Protein AF-A0A7S2BGS2-F1 (afdb_monomer_lite)

pLDDT: mean 75.84, std 18.85, range [32.53, 96.81]

Sequence (140 aa):
HRARLVPILSMGEWELMDNVHWPKMQHFTKPILGFPFPFVPHGAYYLPMPNRPKNGLTTIIGQPIDYTCEHAEVLSVDPPLCVPSEEDVDRAHTIYFDAIQSMFDRYKVECGYPEHTLVLVDRTSEQHPSREGRHSQKQD

InterPro domains:
  IPR007130 Diacylglycerol acyltransferase [PF03982] (3-117)

Structure (mmCIF, N/CA/C/O backbone):
data_AF-A0A7S2BGS2-F1
#
_entry.id   AF-A0A7S2BGS2-F1
#
loop_
_atom_site.group_PDB
_atom_site.id
_atom_site.type_symbol
_atom_site.label_atom_id
_atom_site.label_alt_id
_atom_site.label_comp_id
_atom_site.label_asym_id
_atom_site.label_entity_id
_atom_site.label_seq_id
_atom_site.pdbx_PDB_ins_code
_atom_site.Cartn_x
_atom_site.Cartn_y
_atom_site.Cartn_z
_atom_site.occupancy
_atom_site.B_iso_or_equiv
_atom_site.auth_seq_id
_atom_site.auth_comp_id
_atom_site.auth_asym_id
_atom_site.auth_atom_id
_atom_site.pdbx_PDB_model_num
ATOM 1 N N . HIS A 1 1 ? 16.968 -11.867 -11.073 1.00 49.56 1 HIS A N 1
ATOM 2 C CA . HIS A 1 1 ? 15.538 -12.253 -11.045 1.00 49.56 1 HIS A CA 1
ATOM 3 C C . HIS A 1 1 ? 14.693 -10.994 -10.885 1.00 49.56 1 HIS A C 1
ATOM 5 O O . HIS A 1 1 ? 15.023 -10.199 -10.017 1.00 49.56 1 HIS A O 1
ATOM 11 N N . ARG A 1 2 ? 13.656 -10.787 -11.713 1.00 64.44 2 ARG A N 1
ATOM 12 C CA . ARG A 1 2 ? 12.688 -9.686 -11.536 1.00 64.44 2 ARG A CA 1
ATOM 13 C C . ARG A 1 2 ? 11.618 -10.142 -10.542 1.00 64.44 2 ARG A C 1
ATOM 15 O O . ARG A 1 2 ? 10.897 -11.093 -10.830 1.00 64.44 2 ARG A O 1
ATOM 22 N N . ALA A 1 3 ? 11.593 -9.542 -9.354 1.00 79.19 3 ALA A N 1
ATOM 23 C CA . ALA A 1 3 ? 10.560 -9.817 -8.360 1.00 79.19 3 ALA A CA 1
ATOM 24 C C . ALA A 1 3 ? 9.240 -9.171 -8.801 1.00 79.19 3 ALA A C 1
ATOM 26 O O . ALA A 1 3 ? 9.258 -8.116 -9.424 1.00 79.19 3 ALA A O 1
ATOM 27 N N . ARG A 1 4 ? 8.106 -9.802 -8.493 1.00 88.75 4 ARG A N 1
ATOM 28 C CA . ARG A 1 4 ? 6.775 -9.220 -8.718 1.00 88.75 4 ARG A CA 1
ATOM 29 C C . ARG A 1 4 ? 6.381 -8.362 -7.523 1.00 88.75 4 ARG A C 1
ATOM 31 O O . ARG A 1 4 ? 6.719 -8.712 -6.392 1.00 88.75 4 ARG A O 1
ATOM 38 N N . LEU A 1 5 ? 5.648 -7.279 -7.762 1.00 91.50 5 LEU A N 1
ATOM 39 C CA . LEU A 1 5 ? 5.104 -6.448 -6.686 1.00 91.50 5 LEU A CA 1
ATOM 40 C C . LEU A 1 5 ? 3.814 -7.084 -6.174 1.00 91.50 5 LEU A C 1
ATOM 42 O O . LEU A 1 5 ? 2.974 -7.478 -6.968 1.00 91.50 5 LEU A O 1
ATOM 46 N N . VAL A 1 6 ? 3.635 -7.205 -4.862 1.00 95.69 6 VAL A N 1
ATOM 47 C CA . VAL A 1 6 ? 2.401 -7.760 -4.285 1.00 95.69 6 VAL A CA 1
ATOM 48 C C . VAL A 1 6 ? 1.765 -6.683 -3.410 1.00 95.69 6 VAL A C 1
ATOM 50 O O . VAL A 1 6 ? 2.393 -6.287 -2.428 1.00 95.69 6 VAL A O 1
ATOM 53 N N . PRO A 1 7 ? 0.560 -6.186 -3.743 1.00 95.88 7 PRO A N 1
ATOM 54 C CA . PRO A 1 7 ? -0.135 -5.213 -2.915 1.00 95.88 7 PRO A CA 1
ATOM 55 C C . PRO A 1 7 ? -0.652 -5.883 -1.644 1.00 95.88 7 PRO A C 1
ATOM 57 O O . PRO A 1 7 ? -1.315 -6.922 -1.690 1.00 95.88 7 PRO A O 1
ATOM 60 N N . ILE A 1 8 ? -0.320 -5.289 -0.500 1.00 96.19 8 ILE A N 1
ATOM 61 C CA . ILE A 1 8 ? -0.707 -5.772 0.827 1.00 96.19 8 ILE A CA 1
ATOM 62 C C . ILE A 1 8 ? -1.365 -4.620 1.580 1.00 96.19 8 ILE A C 1
ATOM 64 O O . ILE A 1 8 ? -0.825 -3.516 1.628 1.00 96.19 8 ILE A O 1
ATOM 68 N N . LEU A 1 9 ? -2.526 -4.891 2.175 1.00 94.62 9 LEU A N 1
ATOM 69 C CA . LEU A 1 9 ? -3.294 -3.928 2.959 1.00 94.62 9 LEU A CA 1
ATOM 70 C C . LEU A 1 9 ? -3.679 -4.541 4.310 1.00 94.62 9 LEU A C 1
ATOM 72 O O . LEU A 1 9 ? -4.320 -5.590 4.350 1.00 94.62 9 LEU A O 1
ATOM 76 N N . SER A 1 10 ? -3.320 -3.879 5.409 1.00 93.69 10 SER A N 1
ATOM 77 C CA . SER A 1 10 ? -3.627 -4.319 6.776 1.00 93.69 10 SER 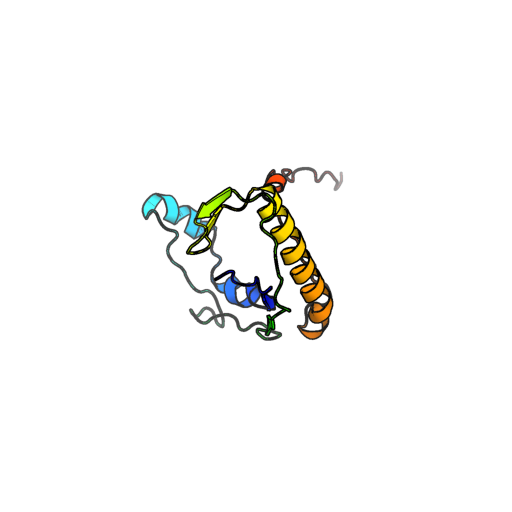A CA 1
ATOM 78 C C . SER A 1 10 ? -4.742 -3.467 7.387 1.00 93.69 10 SER A C 1
ATOM 80 O O . SER A 1 10 ? -4.531 -2.324 7.787 1.00 93.69 10 SER A O 1
ATOM 82 N N . MET A 1 11 ? -5.945 -4.028 7.477 1.00 92.94 11 MET A N 1
ATOM 83 C CA . MET A 1 11 ? -7.111 -3.374 8.074 1.00 92.94 11 MET A CA 1
ATOM 84 C C . MET A 1 11 ? -7.066 -3.488 9.602 1.00 92.94 11 MET A C 1
ATOM 86 O O . MET A 1 11 ? -6.884 -4.587 10.128 1.00 92.94 11 MET A O 1
ATOM 90 N N . GLY A 1 12 ? -7.239 -2.365 10.305 1.00 87.19 12 GLY A N 1
ATOM 91 C CA . GLY A 1 12 ? -7.208 -2.287 11.773 1.00 87.19 12 GLY A CA 1
ATOM 92 C C . GLY A 1 12 ? -5.818 -2.080 12.384 1.00 87.19 12 GLY A C 1
ATOM 93 O O . GLY A 1 12 ? -5.697 -1.928 13.599 1.00 87.19 12 GLY A O 1
ATOM 94 N N . GLU A 1 13 ? -4.763 -2.008 11.567 1.00 86.12 13 GLU A N 1
ATOM 95 C CA . GLU A 1 13 ? -3.399 -1.732 12.041 1.00 86.12 13 GLU A CA 1
ATOM 96 C C . GLU A 1 13 ? -3.285 -0.347 12.696 1.00 86.12 13 GLU A C 1
ATOM 98 O O . GLU A 1 13 ? -2.622 -0.194 13.719 1.00 86.12 13 GLU A O 1
ATOM 103 N N . TRP A 1 14 ? -3.999 0.653 12.179 1.00 81.81 14 TRP A N 1
ATOM 104 C CA . TRP A 1 14 ? -4.002 2.000 12.756 1.00 81.81 14 TRP A CA 1
ATOM 105 C C . TRP A 1 14 ? -4.567 2.035 14.183 1.00 81.81 14 TRP A C 1
ATOM 107 O O . TRP A 1 14 ? -4.049 2.773 15.013 1.00 81.81 14 TRP A O 1
ATOM 117 N N . GLU A 1 15 ? -5.565 1.205 14.510 1.00 80.56 15 GLU A N 1
ATOM 118 C CA . GLU A 1 15 ? -6.092 1.080 15.882 1.00 80.56 15 GLU A CA 1
ATOM 119 C C . GLU A 1 15 ? -5.068 0.438 16.827 1.00 80.56 15 GLU A C 1
ATOM 121 O O . GLU A 1 15 ? -4.971 0.805 18.001 1.00 80.56 15 GLU A O 1
ATOM 126 N N . LEU A 1 16 ? -4.277 -0.507 16.309 1.00 75.88 16 LEU A N 1
ATOM 127 C CA . LEU A 1 16 ? -3.171 -1.122 17.039 1.00 75.88 16 LEU A CA 1
ATOM 128 C C . LEU A 1 16 ? -2.011 -0.132 17.244 1.00 75.88 16 LEU A C 1
ATOM 130 O O . LEU A 1 16 ? -1.336 -0.171 18.272 1.00 75.88 16 LEU A O 1
ATOM 134 N N . MET A 1 17 ? -1.767 0.764 16.292 1.00 69.25 17 MET A N 1
ATOM 135 C CA . MET A 1 17 ? -0.682 1.747 16.363 1.00 69.25 17 MET A CA 1
ATOM 136 C C . MET A 1 17 ? -1.049 3.023 17.136 1.00 69.25 17 MET A C 1
ATOM 138 O O . MET A 1 17 ? -0.150 3.752 17.559 1.00 69.25 17 MET A O 1
ATOM 142 N N . ASP A 1 18 ? -2.334 3.254 17.419 1.00 65.38 18 ASP A N 1
ATOM 143 C CA . ASP A 1 18 ? -2.813 4.415 18.189 1.00 65.38 18 ASP A CA 1
ATOM 144 C C . ASP A 1 18 ? -2.306 4.429 19.651 1.00 65.38 18 ASP A C 1
ATOM 146 O O . ASP A 1 18 ? -2.305 5.453 20.329 1.00 65.38 18 ASP A O 1
ATOM 150 N N . ASN A 1 19 ? -1.760 3.304 20.137 1.00 60.66 19 ASN A N 1
ATOM 151 C CA . ASN A 1 19 ? -1.115 3.200 21.455 1.00 60.66 19 ASN A CA 1
ATOM 152 C C . ASN A 1 19 ? 0.166 4.036 21.598 1.00 60.66 19 ASN A C 1
ATOM 154 O O . ASN A 1 19 ? 0.681 4.180 22.708 1.00 60.66 19 ASN A O 1
ATOM 158 N N . VAL A 1 20 ? 0.726 4.523 20.487 1.00 57.44 20 VAL A N 1
ATOM 159 C CA . VAL A 1 20 ? 2.068 5.123 20.415 1.00 57.44 20 VAL A CA 1
ATOM 160 C C . VAL A 1 20 ? 1.997 6.636 20.157 1.00 57.44 20 VAL A C 1
ATOM 162 O O . VAL A 1 20 ? 2.888 7.231 19.551 1.00 57.44 20 VAL A O 1
ATOM 165 N N . HIS A 1 21 ? 0.936 7.305 20.617 1.00 56.84 21 HIS A N 1
ATOM 166 C CA . HIS A 1 21 ? 0.725 8.721 20.323 1.00 56.84 21 HIS A CA 1
ATOM 167 C C . HIS A 1 21 ? 0.811 9.625 21.565 1.00 56.84 21 HIS A C 1
ATOM 169 O O . HIS A 1 21 ? -0.167 9.843 22.274 1.00 56.84 21 HIS A O 1
ATOM 175 N N . TRP A 1 22 ? 1.985 10.236 21.793 1.00 63.66 22 TRP A N 1
ATOM 176 C CA . TRP A 1 22 ? 2.123 11.403 22.684 1.00 63.66 22 TRP A CA 1
ATOM 177 C C . TRP A 1 22 ? 2.963 12.524 22.038 1.00 63.66 22 TRP A C 1
ATOM 179 O O . TRP A 1 22 ? 4.113 12.757 22.427 1.00 63.66 22 TRP A O 1
ATOM 189 N N . PRO A 1 23 ? 2.394 13.289 21.084 1.00 64.44 23 PRO A N 1
ATOM 190 C CA . PRO A 1 23 ? 3.127 14.280 20.284 1.00 64.44 23 PRO A CA 1
ATOM 191 C C . PRO A 1 23 ? 3.843 15.338 21.115 1.00 64.44 23 PRO A C 1
ATOM 193 O O . PRO A 1 23 ? 4.963 15.730 20.800 1.00 64.44 23 PRO A O 1
ATOM 196 N N . LYS A 1 24 ? 3.207 15.780 22.209 1.00 64.94 24 LYS A N 1
ATOM 197 C CA . LYS A 1 24 ? 3.767 16.793 23.109 1.00 64.94 24 LYS A CA 1
ATOM 198 C C . LYS A 1 24 ? 5.080 16.310 23.729 1.00 64.94 24 LYS A C 1
ATOM 200 O O . LYS A 1 24 ? 6.077 17.009 23.617 1.00 64.94 24 LYS A O 1
ATOM 205 N N . MET A 1 25 ? 5.121 15.102 24.301 1.00 62.09 25 MET A N 1
ATOM 206 C CA . MET A 1 25 ? 6.354 14.544 24.868 1.00 62.09 25 MET A CA 1
ATOM 207 C C . MET A 1 25 ? 7.404 14.266 23.797 1.00 62.09 25 MET A C 1
ATOM 209 O O . MET A 1 25 ? 8.553 14.638 23.993 1.00 62.09 25 MET A O 1
ATOM 213 N N . GLN A 1 26 ? 7.014 13.717 22.642 1.00 66.69 26 GLN A N 1
ATOM 214 C CA . GLN A 1 26 ? 7.946 13.507 21.529 1.00 66.69 26 GLN A CA 1
ATOM 215 C C . GLN A 1 26 ? 8.598 14.819 21.066 1.00 66.69 26 GLN A C 1
ATOM 217 O O . GLN A 1 26 ? 9.775 14.831 20.718 1.00 66.69 26 GLN A O 1
ATOM 222 N N . HIS A 1 27 ? 7.862 15.935 21.075 1.00 68.62 27 HIS A N 1
ATOM 223 C CA . HIS A 1 27 ? 8.405 17.251 20.740 1.00 68.62 27 HIS A CA 1
ATOM 224 C C . HIS A 1 27 ? 9.374 17.778 21.808 1.00 68.62 27 HIS A C 1
ATOM 226 O O . HIS A 1 27 ? 10.397 18.356 21.457 1.00 68.62 27 HIS A O 1
ATOM 232 N N . PHE A 1 28 ? 9.103 17.526 23.092 1.00 67.56 28 PHE A N 1
ATOM 233 C CA . PHE A 1 28 ? 10.008 17.897 24.186 1.00 67.56 28 PHE A CA 1
ATOM 234 C C . PHE A 1 28 ? 11.279 17.038 24.243 1.00 67.56 28 PHE A C 1
ATOM 236 O O . PHE A 1 28 ? 12.332 17.532 24.635 1.00 67.56 28 PHE A O 1
ATOM 243 N N . THR A 1 29 ? 11.216 15.769 23.837 1.00 62.00 29 THR A N 1
ATOM 244 C CA . THR A 1 29 ? 12.337 14.822 23.978 1.00 62.00 29 THR A CA 1
ATOM 245 C C . THR A 1 29 ? 13.263 14.816 22.766 1.00 62.00 29 THR A C 1
ATOM 247 O O . THR A 1 29 ? 14.451 14.540 22.909 1.00 62.00 29 THR A O 1
ATOM 250 N N . LYS A 1 30 ? 12.748 15.177 21.581 1.00 65.69 30 LYS A N 1
ATOM 251 C CA . LYS A 1 30 ? 13.530 15.368 20.346 1.00 65.69 30 LYS A CA 1
ATOM 252 C C . LYS A 1 30 ? 14.771 16.261 20.531 1.00 65.69 30 LYS A C 1
ATOM 254 O O . LYS A 1 30 ? 15.849 15.801 20.165 1.00 65.69 30 LYS A O 1
ATOM 259 N N . PRO A 1 31 ? 14.677 17.479 21.105 1.00 71.69 31 PRO A N 1
ATOM 260 C CA . PRO A 1 31 ? 15.842 18.350 21.268 1.00 71.69 31 PRO A CA 1
ATOM 261 C C . PRO A 1 31 ? 16.823 17.878 22.352 1.00 71.69 31 PRO A C 1
ATOM 263 O O . PRO A 1 31 ? 17.972 18.301 22.340 1.00 71.69 31 PRO A O 1
ATOM 266 N N . ILE A 1 32 ? 16.390 17.021 23.284 1.00 69.12 32 ILE A N 1
ATOM 267 C CA . ILE A 1 32 ? 17.202 16.582 24.432 1.00 69.12 32 ILE A CA 1
ATOM 268 C C . ILE A 1 32 ? 17.943 15.274 24.132 1.00 69.12 32 ILE A C 1
ATOM 270 O O . ILE A 1 32 ? 19.102 15.121 24.504 1.00 69.12 32 ILE A O 1
ATOM 274 N N . LEU A 1 33 ? 17.274 14.323 23.478 1.00 66.88 33 LEU A N 1
ATOM 275 C CA . LEU A 1 33 ? 17.750 12.946 23.340 1.00 66.88 33 LEU A CA 1
ATOM 276 C C . LEU A 1 33 ? 18.123 12.583 21.895 1.00 66.88 33 LEU A C 1
ATOM 278 O O . LEU A 1 33 ? 18.717 11.537 21.663 1.00 66.88 33 LEU A O 1
ATOM 282 N N . GLY A 1 34 ? 17.764 13.416 20.910 1.00 64.88 34 GLY A N 1
ATOM 283 C CA . GLY A 1 34 ? 17.992 13.148 19.483 1.00 64.88 34 GLY A CA 1
ATOM 284 C C . GLY A 1 34 ? 17.070 12.077 18.883 1.00 64.88 34 GLY A C 1
ATOM 285 O O . GLY A 1 34 ? 17.043 11.900 17.669 1.00 64.88 34 GLY A O 1
ATOM 286 N N . PHE A 1 35 ? 16.268 11.399 19.708 1.00 60.78 35 PHE A N 1
ATOM 287 C CA . PHE A 1 35 ? 15.227 10.460 19.299 1.00 60.78 35 PHE A CA 1
ATOM 288 C C . PHE A 1 35 ? 13.960 10.658 20.155 1.00 60.78 35 PHE A C 1
ATOM 290 O O . PHE A 1 35 ? 14.055 11.041 21.324 1.00 60.78 35 PHE A O 1
ATOM 297 N N . PRO A 1 36 ? 12.750 10.459 19.598 1.00 56.81 36 PRO A N 1
ATOM 298 C CA . PRO A 1 36 ? 11.508 10.594 20.352 1.00 56.81 36 PRO A CA 1
ATOM 299 C C . PRO A 1 36 ? 11.390 9.447 21.368 1.00 56.81 36 PRO A C 1
ATOM 301 O O . PRO A 1 36 ? 11.125 8.307 21.000 1.00 56.81 36 PRO A O 1
ATOM 304 N N . PHE A 1 37 ? 11.594 9.742 22.650 1.00 56.47 37 PHE A N 1
ATOM 305 C CA . PHE A 1 37 ? 11.491 8.783 23.751 1.00 56.47 37 PHE A CA 1
ATOM 306 C C . PHE A 1 37 ? 10.869 9.480 24.958 1.00 56.47 37 PHE A C 1
ATOM 308 O O . PHE A 1 37 ? 11.304 10.585 25.258 1.00 56.47 37 PHE A O 1
ATOM 315 N N . PRO A 1 38 ? 9.914 8.879 25.685 1.00 58.72 38 PRO A N 1
ATOM 316 C CA . PRO A 1 38 ? 9.582 7.457 25.684 1.00 58.72 38 PRO A CA 1
ATOM 317 C C . PRO A 1 38 ? 8.399 7.083 24.786 1.00 58.72 38 PRO A C 1
ATOM 319 O O . PRO A 1 38 ? 7.403 7.801 24.704 1.00 58.72 38 PRO A O 1
ATOM 322 N N . PHE A 1 39 ? 8.480 5.893 24.182 1.00 56.97 39 PHE A N 1
ATOM 323 C CA . PHE A 1 39 ? 7.311 5.158 23.701 1.00 56.97 39 PHE A CA 1
ATOM 324 C C . PHE A 1 39 ? 6.535 4.674 24.930 1.00 56.97 39 PHE A C 1
ATOM 326 O O . PHE A 1 39 ? 6.751 3.560 25.395 1.00 56.97 39 PHE A O 1
ATOM 333 N N . VAL A 1 40 ? 5.708 5.532 25.528 1.00 56.25 40 VAL A N 1
ATOM 334 C CA . VAL A 1 40 ? 4.774 5.097 26.573 1.00 56.25 40 VAL A CA 1
ATOM 335 C C . VAL A 1 40 ? 3.618 4.435 25.840 1.00 56.25 40 VAL A C 1
ATOM 337 O O . VAL A 1 40 ? 2.849 5.158 25.204 1.00 56.25 40 VAL A O 1
ATOM 340 N N . PRO A 1 41 ? 3.492 3.097 25.857 1.00 55.50 41 PRO A N 1
ATOM 341 C CA . PRO A 1 41 ? 2.374 2.459 25.198 1.00 55.50 41 PRO A CA 1
ATOM 342 C C . PRO A 1 41 ? 1.173 2.757 26.089 1.00 55.50 41 PRO A C 1
ATOM 344 O O . PRO A 1 41 ? 1.096 2.288 27.223 1.00 55.50 41 PRO A O 1
ATOM 347 N N . HIS A 1 42 ? 0.286 3.625 25.625 1.00 59.00 42 HIS A N 1
ATOM 348 C CA . HIS A 1 42 ? -0.951 3.908 26.327 1.00 59.00 42 HIS A CA 1
ATOM 349 C C . HIS A 1 42 ? -2.042 3.081 25.664 1.00 59.00 42 HIS A C 1
ATOM 351 O O . HIS A 1 42 ? -2.715 3.552 24.749 1.00 59.00 42 HIS A O 1
ATOM 357 N N . GLY A 1 43 ? -2.183 1.833 26.101 1.00 59.47 43 GLY A N 1
ATOM 358 C CA . GLY A 1 43 ? -3.215 0.955 25.573 1.00 59.47 43 GLY A CA 1
ATOM 359 C C . GLY A 1 43 ? -4.194 0.477 26.631 1.00 59.47 43 GLY A C 1
ATOM 360 O O . GLY A 1 43 ? -4.597 1.246 27.511 1.00 59.47 43 GLY A O 1
ATOM 361 N N . ALA A 1 44 ? -4.630 -0.779 26.529 1.00 57.97 44 ALA A N 1
ATOM 362 C CA . ALA A 1 44 ? -5.721 -1.301 27.344 1.00 57.97 44 ALA A CA 1
ATOM 363 C C . ALA A 1 44 ? -5.442 -1.107 28.849 1.00 57.97 44 ALA A C 1
ATOM 365 O O . ALA A 1 44 ? -4.399 -1.519 29.355 1.00 57.97 44 ALA A O 1
ATOM 366 N N . TYR A 1 45 ? -6.393 -0.505 29.572 1.00 60.19 45 TYR A N 1
ATOM 367 C CA . TYR A 1 45 ? -6.324 -0.276 31.024 1.00 60.19 45 TYR A CA 1
ATOM 368 C C . TYR A 1 45 ? -5.155 0.609 31.509 1.00 60.19 45 TYR A C 1
ATOM 370 O O . TYR A 1 45 ? -4.690 0.414 32.629 1.00 60.19 45 TYR A O 1
ATOM 378 N N . TYR A 1 46 ? -4.681 1.575 30.707 1.00 61.81 46 TYR A N 1
ATOM 379 C CA . TYR A 1 46 ? -3.515 2.427 31.032 1.00 61.81 46 TYR A CA 1
ATOM 380 C C . TYR A 1 46 ? -2.191 1.649 31.182 1.00 61.81 46 TYR A C 1
ATOM 382 O O . TYR A 1 46 ? -1.217 2.160 31.737 1.00 61.81 46 TYR A O 1
ATOM 390 N N . LEU A 1 47 ? -2.145 0.407 30.693 1.00 67.31 47 LEU A N 1
ATOM 391 C CA . LEU A 1 47 ? -0.961 -0.447 30.692 1.00 67.31 47 LEU A CA 1
ATOM 392 C C . LEU A 1 47 ? -0.257 -0.398 29.327 1.00 67.31 47 LEU A C 1
ATOM 394 O O . LEU A 1 47 ? -0.894 -0.066 28.322 1.00 67.31 47 LEU A O 1
ATOM 398 N N . PRO A 1 48 ? 1.023 -0.816 29.251 1.00 62.56 48 PRO A N 1
ATOM 399 C CA . PRO A 1 48 ? 1.779 -0.937 28.003 1.00 62.56 48 PRO A CA 1
ATOM 400 C C . PRO A 1 48 ? 1.267 -2.034 27.042 1.00 62.56 48 PRO A C 1
ATOM 402 O O . PRO A 1 48 ? 2.022 -2.551 26.221 1.00 62.56 48 PRO A O 1
ATOM 405 N N . MET A 1 49 ? 0.002 -2.445 27.158 1.00 66.19 49 MET A N 1
ATOM 406 C CA . MET A 1 49 ? -0.607 -3.485 26.335 1.00 66.19 49 MET A CA 1
ATOM 407 C C . MET A 1 49 ? -1.269 -2.868 25.106 1.00 66.19 49 MET A C 1
ATOM 409 O O . MET A 1 49 ? -2.103 -1.987 25.285 1.00 66.19 49 MET A O 1
ATOM 413 N N . PRO A 1 50 ? -0.991 -3.345 23.883 1.00 65.44 50 PRO A N 1
ATOM 414 C CA . PRO A 1 50 ? -1.611 -2.796 22.685 1.00 65.44 50 PRO A CA 1
ATOM 415 C C . PRO A 1 50 ? -3.147 -2.848 22.740 1.00 65.44 50 PRO A C 1
ATOM 417 O O . PRO A 1 50 ? -3.728 -3.884 23.079 1.00 65.44 50 PRO A O 1
ATOM 420 N N . ASN A 1 51 ? -3.810 -1.746 22.381 1.00 68.56 51 ASN A N 1
ATOM 421 C CA . ASN A 1 51 ? -5.225 -1.711 22.025 1.00 68.56 51 ASN A CA 1
ATOM 422 C C . ASN A 1 51 ? -5.531 -2.822 21.019 1.00 68.56 51 ASN A C 1
ATOM 424 O O . ASN A 1 51 ? -4.897 -2.929 19.970 1.00 68.56 51 ASN A O 1
ATOM 428 N N . ARG A 1 52 ? -6.510 -3.660 21.359 1.00 75.75 52 ARG A N 1
ATOM 429 C CA . ARG A 1 52 ? -7.040 -4.661 20.437 1.00 75.75 52 ARG A CA 1
ATOM 430 C C . ARG A 1 52 ? -8.000 -3.953 19.482 1.00 75.75 52 ARG A C 1
ATOM 432 O O . ARG A 1 52 ? -8.955 -3.355 19.988 1.00 75.75 52 ARG A O 1
ATOM 439 N N . PRO A 1 53 ? -7.781 -4.022 18.157 1.00 81.25 53 PRO A N 1
ATOM 440 C CA . PRO A 1 53 ? -8.721 -3.458 17.202 1.00 81.25 53 PRO A CA 1
ATOM 441 C C . PRO A 1 53 ? -10.102 -4.070 17.422 1.00 81.25 53 PRO A C 1
ATOM 443 O O . PRO A 1 53 ? -10.212 -5.290 17.595 1.00 81.25 53 PRO A O 1
ATOM 446 N N . LYS A 1 54 ? -11.158 -3.252 17.432 1.00 81.12 54 LYS A N 1
ATOM 447 C CA . LYS A 1 54 ? -12.518 -3.740 17.746 1.00 81.12 54 LYS A CA 1
ATOM 448 C C . LYS A 1 54 ? -13.002 -4.780 16.736 1.00 81.12 54 LYS A C 1
ATOM 450 O O . LYS A 1 54 ? -13.709 -5.711 17.110 1.00 81.12 54 LYS A O 1
ATOM 455 N N . ASN A 1 55 ? -12.569 -4.628 15.489 1.00 85.12 55 ASN A N 1
ATOM 456 C CA . ASN A 1 55 ? -12.928 -5.491 14.368 1.00 85.12 55 ASN A CA 1
ATOM 457 C C . ASN A 1 55 ? -11.837 -6.529 14.034 1.00 85.12 55 ASN A C 1
ATOM 459 O O . ASN A 1 55 ? -11.947 -7.244 13.042 1.00 85.12 55 ASN A O 1
ATOM 463 N N . GLY A 1 56 ? -10.790 -6.637 14.860 1.00 87.50 56 GLY A N 1
ATOM 464 C CA . GLY A 1 56 ? -9.625 -7.481 14.588 1.00 87.50 56 GLY A CA 1
ATOM 465 C C . GLY A 1 56 ? -8.634 -6.870 13.588 1.00 87.50 56 GLY A C 1
ATOM 466 O O . GLY A 1 56 ? -8.851 -5.792 13.043 1.00 87.50 56 GLY A O 1
ATOM 467 N N . LEU A 1 57 ? -7.510 -7.563 13.382 1.00 90.50 57 LEU A N 1
ATOM 468 C CA . LEU A 1 57 ? -6.486 -7.211 12.395 1.00 90.50 57 LEU A CA 1
ATOM 469 C C . LEU A 1 57 ? -6.632 -8.148 11.194 1.00 90.50 57 LEU A C 1
ATOM 471 O O . LEU A 1 57 ? -6.490 -9.361 11.353 1.00 90.50 57 LEU A O 1
ATOM 475 N N . THR A 1 58 ? -6.901 -7.597 10.011 1.00 93.75 58 THR A N 1
ATOM 476 C CA . THR A 1 58 ? -7.066 -8.386 8.779 1.00 93.75 58 THR A CA 1
ATOM 477 C C . THR A 1 58 ? -6.048 -7.954 7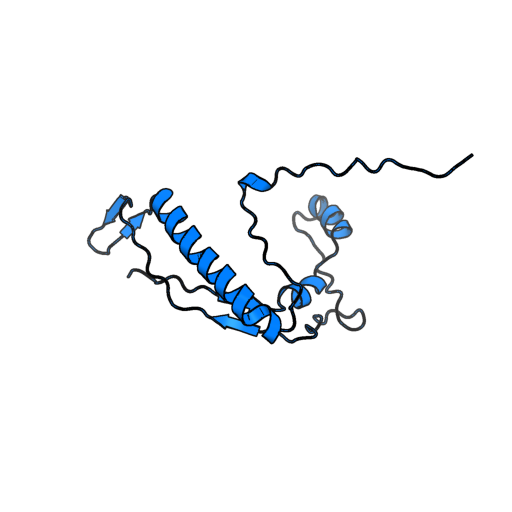.735 1.00 93.75 58 THR A C 1
ATOM 479 O O . THR A 1 58 ? -6.080 -6.818 7.271 1.00 93.75 58 THR A O 1
ATOM 482 N N . THR A 1 59 ? -5.160 -8.864 7.336 1.00 95.69 59 THR A N 1
ATOM 483 C CA . THR A 1 59 ? -4.208 -8.631 6.242 1.00 95.69 59 THR A CA 1
ATOM 484 C C . THR A 1 59 ? -4.781 -9.164 4.936 1.00 95.69 59 THR A C 1
ATOM 486 O O . THR A 1 59 ? -5.009 -10.363 4.784 1.00 95.69 59 THR A O 1
ATOM 489 N N . ILE A 1 60 ? -4.992 -8.266 3.982 1.00 95.62 60 ILE A N 1
ATOM 490 C CA . ILE A 1 60 ? -5.485 -8.560 2.642 1.00 95.62 60 ILE A CA 1
ATOM 491 C C . ILE A 1 60 ? -4.275 -8.616 1.711 1.00 95.62 60 ILE A C 1
ATOM 493 O O . ILE A 1 60 ? -3.524 -7.646 1.593 1.00 95.62 60 ILE A O 1
ATOM 497 N N . ILE A 1 61 ? -4.093 -9.752 1.041 1.00 96.81 61 ILE A N 1
ATOM 498 C CA . ILE A 1 61 ? -3.003 -9.980 0.087 1.00 96.81 61 ILE A CA 1
ATOM 499 C C . ILE A 1 61 ? -3.601 -9.975 -1.317 1.00 96.81 61 ILE A C 1
ATOM 501 O O . ILE A 1 61 ? -4.467 -10.793 -1.635 1.00 96.81 61 ILE A O 1
ATOM 505 N N . GLY A 1 62 ? -3.173 -9.028 -2.145 1.00 94.62 62 GLY A N 1
ATOM 506 C CA . GLY A 1 62 ? -3.634 -8.910 -3.520 1.00 94.62 62 GLY A CA 1
ATOM 507 C C . GLY A 1 62 ? -2.863 -9.798 -4.494 1.00 94.62 62 GLY A C 1
ATOM 508 O O . GLY A 1 62 ? -1.978 -10.572 -4.126 1.00 94.62 62 GLY A O 1
ATOM 509 N N . GLN A 1 63 ? -3.229 -9.697 -5.769 1.00 94.56 63 GLN A N 1
ATOM 510 C CA . GLN A 1 63 ? -2.569 -10.451 -6.832 1.00 94.56 63 GLN A CA 1
ATOM 511 C C . GLN A 1 63 ? -1.193 -9.854 -7.157 1.00 94.56 63 GLN A C 1
ATOM 513 O O . GLN A 1 63 ? -1.052 -8.631 -7.125 1.00 94.56 63 GLN A O 1
ATOM 518 N N . PRO A 1 64 ? -0.189 -10.680 -7.505 1.00 95.06 64 PRO A N 1
ATOM 519 C CA . PRO A 1 64 ? 1.097 -10.180 -7.969 1.00 95.06 64 PRO A CA 1
ATOM 520 C C . PRO A 1 64 ? 0.947 -9.308 -9.222 1.00 95.06 64 PRO A C 1
ATOM 522 O O . PRO A 1 64 ? 0.319 -9.710 -10.199 1.00 95.06 64 PRO A O 1
ATOM 525 N N . ILE A 1 65 ? 1.562 -8.135 -9.189 1.00 91.88 65 ILE A N 1
ATOM 526 C CA . ILE A 1 65 ? 1.634 -7.152 -10.259 1.00 91.88 65 ILE A CA 1
ATOM 527 C C . ILE A 1 65 ? 2.978 -7.322 -10.965 1.00 91.88 65 ILE A C 1
ATOM 529 O O . ILE A 1 65 ? 4.052 -7.207 -10.360 1.00 91.88 65 ILE A O 1
ATOM 533 N N . ASP A 1 66 ? 2.899 -7.598 -12.262 1.00 89.88 66 ASP A N 1
ATOM 534 C CA . ASP A 1 66 ? 4.031 -7.489 -13.169 1.00 89.88 66 ASP A CA 1
ATOM 535 C C . ASP A 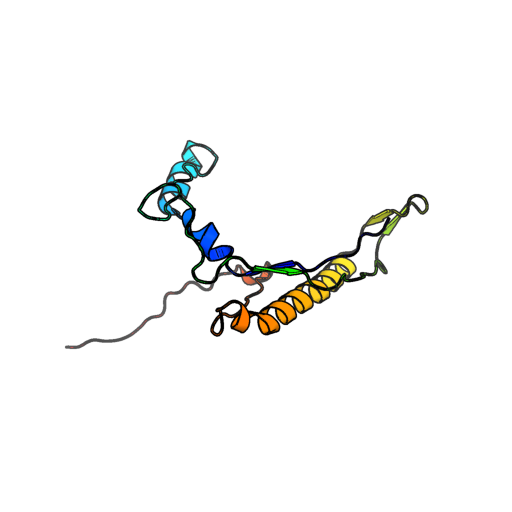1 66 ? 4.214 -6.013 -13.554 1.00 89.88 66 ASP A C 1
ATOM 537 O O . ASP A 1 66 ? 3.250 -5.316 -13.868 1.00 89.88 66 ASP A O 1
ATOM 541 N N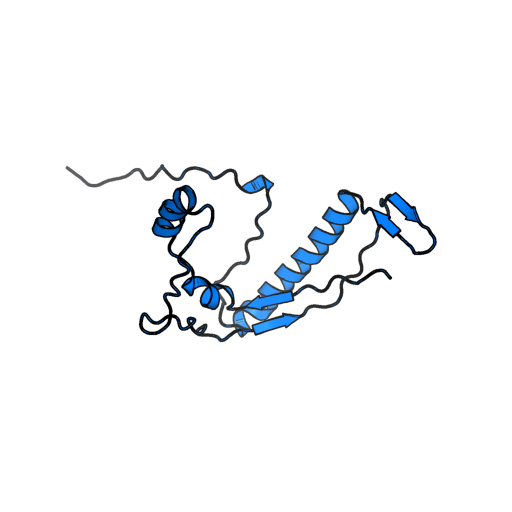 . TYR A 1 67 ? 5.455 -5.535 -13.537 1.00 84.50 67 TYR A N 1
ATOM 542 C CA . TYR A 1 67 ? 5.818 -4.198 -14.002 1.00 84.50 67 TYR A CA 1
ATOM 543 C C . TYR A 1 67 ? 6.880 -4.314 -15.093 1.00 84.50 67 TYR A C 1
ATOM 545 O O . TYR A 1 67 ? 7.676 -5.260 -15.111 1.00 84.50 67 TYR A O 1
ATOM 553 N N . THR A 1 68 ? 6.878 -3.367 -16.030 1.00 81.44 68 THR A N 1
ATOM 554 C CA . THR A 1 68 ? 7.882 -3.323 -17.098 1.00 81.44 68 THR A CA 1
ATOM 555 C C . THR A 1 68 ? 8.910 -2.235 -16.799 1.00 81.44 68 THR A C 1
ATOM 557 O O . THR A 1 68 ? 8.625 -1.265 -16.108 1.00 81.44 68 THR A O 1
ATOM 560 N N . CYS A 1 69 ? 10.131 -2.442 -17.276 1.00 78.31 69 CYS A N 1
ATOM 561 C CA . CYS A 1 69 ? 11.241 -1.500 -17.164 1.00 78.31 69 CYS A CA 1
ATOM 562 C C . CYS A 1 69 ? 11.625 -1.102 -18.591 1.00 78.31 69 CYS A C 1
ATOM 564 O O . CYS A 1 69 ? 12.661 -1.537 -19.093 1.00 78.31 69 CYS A O 1
ATOM 566 N N . GLU A 1 70 ? 10.696 -0.452 -19.293 1.00 82.75 70 GLU A N 1
ATOM 567 C CA . GLU A 1 70 ? 10.822 -0.151 -20.727 1.00 82.75 70 GLU A CA 1
ATOM 568 C C . GLU A 1 70 ? 11.791 1.001 -20.977 1.00 82.75 70 GLU A C 1
ATOM 570 O O . GLU A 1 70 ? 12.535 0.976 -21.955 1.00 82.75 70 GLU A O 1
ATOM 575 N N . HIS A 1 71 ? 11.825 1.960 -20.056 1.00 82.12 71 HIS A N 1
ATOM 576 C CA . HIS A 1 71 ? 12.656 3.159 -20.124 1.00 82.12 71 HIS A CA 1
ATOM 577 C C . HIS A 1 71 ? 13.873 3.076 -19.191 1.00 82.12 71 HIS A C 1
ATOM 579 O O . HIS A 1 71 ? 14.589 4.058 -18.999 1.00 82.12 71 HIS A O 1
ATOM 585 N N . ALA A 1 72 ? 14.103 1.910 -18.590 1.00 83.19 72 ALA A N 1
ATOM 586 C CA . ALA A 1 72 ? 15.168 1.688 -17.629 1.00 83.19 72 ALA A CA 1
ATOM 587 C C . ALA A 1 72 ? 16.554 1.639 -18.282 1.00 83.19 72 ALA A C 1
ATOM 589 O O . ALA A 1 72 ? 16.753 1.046 -19.345 1.00 83.19 72 ALA A O 1
ATOM 590 N N . GLU A 1 73 ? 17.546 2.182 -17.581 1.00 84.19 73 GLU A N 1
ATOM 591 C CA . GLU A 1 73 ? 18.947 2.043 -17.962 1.00 84.19 73 GLU A CA 1
ATOM 592 C C . GLU A 1 73 ? 19.418 0.616 -17.659 1.00 84.19 73 GLU A C 1
ATOM 594 O O . GLU A 1 73 ? 19.321 0.139 -16.525 1.00 84.19 73 GLU A O 1
ATOM 599 N N . VAL A 1 74 ? 19.927 -0.090 -18.672 1.00 83.81 74 VAL A N 1
ATOM 600 C CA . VAL A 1 74 ? 20.457 -1.451 -18.518 1.00 83.81 74 VAL A CA 1
ATOM 601 C C . VAL A 1 74 ? 21.909 -1.376 -18.047 1.00 83.81 74 VAL A C 1
ATOM 603 O O . VAL A 1 74 ? 22.787 -0.975 -18.804 1.00 83.81 74 VAL A O 1
ATOM 606 N N . LEU A 1 75 ? 22.166 -1.807 -16.809 1.00 82.25 75 LEU A N 1
ATOM 607 C CA . LEU A 1 75 ? 23.506 -1.834 -16.209 1.00 82.25 75 LEU A CA 1
ATOM 608 C C . LEU A 1 75 ? 24.275 -3.116 -16.546 1.00 82.25 75 LEU A C 1
ATOM 610 O O . LEU A 1 75 ? 25.480 -3.078 -16.784 1.00 82.25 75 LEU A O 1
ATOM 614 N N . SER A 1 76 ? 23.593 -4.262 -16.573 1.00 77.75 76 SER A N 1
ATOM 615 C CA . SER A 1 76 ? 24.182 -5.522 -17.028 1.00 77.75 76 SER A CA 1
ATOM 616 C C . SER A 1 76 ? 23.128 -6.437 -17.631 1.00 77.75 76 SER A C 1
ATOM 618 O O . SER A 1 76 ? 21.982 -6.483 -17.185 1.00 77.75 76 SER A O 1
ATOM 620 N N . VAL A 1 77 ? 23.531 -7.174 -18.665 1.00 78.94 77 VAL A N 1
ATOM 621 C CA . VAL A 1 77 ? 22.683 -8.177 -19.327 1.00 78.94 77 VAL A CA 1
ATOM 622 C C . VAL A 1 77 ? 22.729 -9.507 -18.569 1.00 78.94 77 VAL A C 1
ATOM 624 O O . VAL A 1 77 ? 21.719 -10.204 -18.502 1.00 78.94 77 VAL A O 1
ATOM 627 N N . ASP A 1 78 ? 23.866 -9.823 -17.941 1.00 79.88 78 ASP A N 1
ATOM 628 C CA . ASP A 1 78 ? 24.049 -11.021 -17.124 1.00 79.88 78 ASP A CA 1
ATOM 629 C C . ASP A 1 78 ? 24.892 -10.715 -15.862 1.00 79.88 78 ASP A C 1
ATOM 631 O O . ASP A 1 78 ? 26.092 -10.454 -15.986 1.00 79.88 78 ASP A O 1
ATOM 635 N N . PRO A 1 79 ? 24.286 -10.678 -14.655 1.00 75.56 79 PRO A N 1
ATOM 636 C CA . PRO A 1 79 ? 22.854 -10.846 -14.395 1.00 75.56 79 PRO A CA 1
ATOM 637 C C . PRO A 1 79 ? 22.042 -9.649 -14.923 1.00 75.56 79 PRO A C 1
ATOM 639 O O . PRO A 1 79 ? 22.579 -8.548 -15.005 1.00 75.56 79 PRO A O 1
ATOM 642 N N . PRO A 1 80 ? 20.747 -9.809 -15.247 1.00 72.31 80 PRO A N 1
ATOM 643 C CA . PRO A 1 80 ? 19.915 -8.696 -15.690 1.00 72.31 80 PRO A CA 1
ATOM 644 C C . PRO A 1 80 ? 19.750 -7.684 -14.553 1.00 72.31 80 PRO A C 1
ATOM 646 O O . PRO A 1 80 ? 19.054 -7.955 -13.568 1.00 72.31 80 PRO A O 1
ATOM 649 N N . LEU A 1 81 ? 20.393 -6.528 -14.706 1.00 79.81 81 LEU A N 1
ATOM 650 C CA . LEU A 1 81 ? 20.346 -5.406 -13.778 1.00 79.81 81 LEU A CA 1
ATOM 651 C C . LEU A 1 81 ? 19.952 -4.152 -14.551 1.00 79.81 81 LEU A C 1
ATOM 653 O O . LEU A 1 81 ? 20.567 -3.816 -15.563 1.00 79.81 81 LEU A O 1
ATOM 657 N N . CYS A 1 82 ? 18.927 -3.459 -14.071 1.00 82.56 82 CYS A N 1
ATOM 658 C CA . CYS A 1 82 ? 18.494 -2.193 -14.638 1.00 82.56 82 CYS A CA 1
ATOM 659 C C . CYS A 1 82 ? 18.138 -1.203 -13.533 1.00 82.56 82 CYS A C 1
ATOM 661 O O . CYS A 1 82 ? 17.670 -1.604 -12.465 1.00 82.56 82 CYS A O 1
ATOM 663 N N . VAL A 1 83 ? 18.342 0.079 -13.812 1.00 86.44 83 VAL A N 1
ATOM 664 C CA . VAL A 1 83 ? 17.864 1.182 -12.977 1.00 86.44 83 VAL A CA 1
ATOM 665 C C . VAL A 1 83 ? 16.575 1.689 -13.618 1.00 86.44 83 VAL A C 1
ATOM 667 O O . VAL A 1 83 ? 16.632 2.166 -14.753 1.00 86.44 83 VAL A O 1
ATOM 670 N N . PRO A 1 84 ? 15.409 1.529 -12.964 1.00 87.44 84 PRO A N 1
ATOM 671 C CA . PRO A 1 84 ? 14.156 2.014 -13.525 1.00 87.44 84 PRO A CA 1
ATOM 672 C C . PRO A 1 84 ? 14.201 3.538 -13.661 1.00 87.44 84 PRO A C 1
ATOM 674 O O . PRO A 1 84 ? 14.752 4.222 -12.796 1.00 87.44 84 PRO A O 1
ATOM 677 N N . SER A 1 85 ? 13.630 4.060 -14.747 1.00 90.62 85 SER A N 1
ATOM 678 C CA . SER A 1 85 ? 13.414 5.500 -14.883 1.00 90.62 85 SER A CA 1
ATOM 679 C C . SER A 1 85 ? 12.320 5.968 -13.919 1.00 90.62 85 SER A C 1
ATOM 681 O O . SER A 1 85 ? 11.539 5.162 -13.409 1.00 90.62 85 SER A O 1
ATOM 683 N N . GLU A 1 86 ? 12.235 7.279 -13.697 1.00 91.19 86 GLU A N 1
ATOM 684 C CA . GLU A 1 86 ? 11.143 7.889 -12.927 1.00 91.19 86 GLU A CA 1
ATOM 685 C C . GLU A 1 86 ? 9.770 7.510 -13.505 1.00 91.19 86 GLU A C 1
ATOM 687 O O . GLU A 1 86 ? 8.901 7.054 -12.772 1.00 91.19 86 GLU A O 1
ATOM 692 N N . GLU A 1 87 ? 9.622 7.535 -14.832 1.00 90.12 87 GLU A N 1
ATOM 693 C CA . GLU A 1 87 ? 8.389 7.139 -15.522 1.00 90.12 87 GLU A CA 1
ATOM 694 C C . GLU A 1 87 ? 8.005 5.666 -15.286 1.00 90.12 87 GLU A C 1
ATOM 696 O O . GLU A 1 87 ? 6.832 5.341 -15.083 1.00 90.12 87 GLU A O 1
ATOM 701 N N . ASP A 1 88 ? 8.981 4.752 -15.288 1.00 89.94 88 ASP A N 1
ATOM 702 C CA . ASP A 1 88 ? 8.726 3.339 -14.992 1.00 89.94 88 ASP A CA 1
ATOM 703 C C . ASP A 1 88 ? 8.286 3.140 -13.535 1.00 89.94 88 ASP A C 1
ATOM 705 O O . ASP A 1 88 ? 7.399 2.323 -13.260 1.00 89.94 88 ASP A O 1
ATOM 709 N N . VAL A 1 89 ? 8.882 3.894 -12.605 1.00 90.81 89 VAL A N 1
ATOM 710 C CA . VAL A 1 89 ? 8.500 3.881 -11.188 1.00 90.81 89 VAL A CA 1
ATOM 711 C C . VAL A 1 89 ? 7.097 4.448 -11.003 1.00 90.81 89 VAL A C 1
ATOM 713 O O . VAL A 1 89 ? 6.285 3.800 -10.347 1.00 90.81 89 VAL A O 1
ATOM 716 N N . ASP A 1 90 ? 6.783 5.590 -11.610 1.00 91.56 90 ASP A N 1
ATOM 717 C CA . ASP A 1 90 ? 5.479 6.246 -11.496 1.00 91.56 90 ASP A CA 1
ATOM 718 C C . ASP A 1 90 ? 4.360 5.365 -12.046 1.00 91.56 90 ASP A C 1
ATOM 720 O O . ASP A 1 90 ? 3.315 5.194 -11.416 1.00 91.56 90 ASP A O 1
ATOM 724 N N . ARG A 1 91 ? 4.596 4.702 -13.180 1.00 90.88 91 ARG A N 1
ATOM 725 C CA . ARG A 1 91 ? 3.629 3.756 -13.741 1.00 90.88 91 ARG A CA 1
ATOM 726 C C . ARG A 1 91 ? 3.410 2.552 -12.828 1.00 90.88 91 ARG A C 1
ATOM 728 O O . ARG A 1 91 ? 2.265 2.155 -12.607 1.00 90.88 91 ARG A O 1
ATOM 735 N N . ALA A 1 92 ? 4.479 1.967 -12.285 1.00 91.69 92 ALA A N 1
ATOM 736 C CA . ALA A 1 92 ? 4.360 0.870 -11.324 1.00 91.69 92 ALA A CA 1
ATOM 737 C C . ALA A 1 92 ? 3.644 1.322 -10.038 1.00 91.69 92 ALA A C 1
ATOM 739 O O . ALA A 1 92 ? 2.824 0.579 -9.495 1.00 91.69 92 ALA A O 1
ATOM 740 N N . HIS A 1 93 ? 3.913 2.549 -9.590 1.00 92.44 93 HIS A N 1
ATOM 741 C CA . HIS A 1 93 ? 3.281 3.187 -8.444 1.00 92.44 93 HIS A CA 1
ATOM 742 C C . HIS A 1 93 ? 1.770 3.333 -8.657 1.00 92.44 93 HIS A C 1
ATOM 744 O O . HIS A 1 93 ? 1.001 2.854 -7.825 1.00 92.44 93 HIS A O 1
ATOM 750 N N . THR A 1 94 ? 1.324 3.890 -9.788 1.00 92.62 94 THR A N 1
ATOM 751 C CA . THR A 1 94 ? -0.106 3.998 -10.122 1.00 92.62 94 THR A CA 1
ATOM 752 C C . THR A 1 94 ? -0.799 2.637 -10.082 1.00 92.62 94 THR A C 1
ATOM 754 O O . THR A 1 94 ? -1.789 2.480 -9.372 1.00 92.62 94 THR A O 1
ATOM 757 N N . ILE A 1 95 ? -0.243 1.623 -10.756 1.00 94.00 95 ILE A N 1
ATOM 758 C CA . ILE A 1 95 ? -0.845 0.278 -10.798 1.00 94.00 95 ILE A CA 1
ATOM 759 C C . ILE A 1 95 ? -0.946 -0.326 -9.389 1.00 94.00 95 ILE A C 1
ATOM 761 O O . ILE A 1 95 ? -1.959 -0.933 -9.032 1.00 94.00 95 ILE A O 1
ATOM 765 N N . TYR A 1 96 ? 0.100 -0.165 -8.578 1.00 94.94 96 TYR A N 1
ATOM 766 C CA . TYR A 1 96 ? 0.124 -0.666 -7.210 1.00 94.94 96 TYR A CA 1
ATOM 767 C C . TYR A 1 96 ? -0.948 -0.004 -6.340 1.00 94.94 96 TYR A C 1
ATOM 769 O O . TYR A 1 96 ? -1.708 -0.694 -5.657 1.00 94.94 96 TYR A O 1
ATOM 777 N N . PHE A 1 97 ? -1.036 1.324 -6.367 1.00 94.94 97 PHE A N 1
ATOM 778 C CA . PHE A 1 97 ? -1.964 2.060 -5.513 1.00 94.94 97 PHE A CA 1
ATOM 779 C C . PHE A 1 97 ? -3.423 1.939 -5.961 1.00 94.94 97 PHE A C 1
ATOM 781 O O . PHE A 1 97 ? -4.302 1.855 -5.103 1.00 94.94 97 PHE A O 1
ATOM 788 N N . ASP A 1 98 ? -3.681 1.793 -7.260 1.00 95.19 98 ASP A N 1
ATOM 789 C CA . ASP A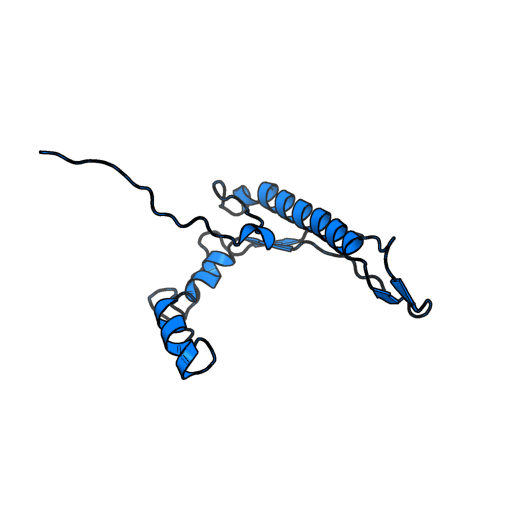 1 98 ? -5.008 1.440 -7.773 1.00 95.19 98 ASP A CA 1
ATOM 790 C C . ASP A 1 98 ? -5.460 0.068 -7.251 1.00 95.19 98 ASP A C 1
ATOM 792 O O . ASP A 1 98 ? -6.616 -0.111 -6.848 1.00 95.19 98 ASP A O 1
ATOM 796 N N . ALA A 1 99 ? -4.544 -0.907 -7.186 1.00 95.75 99 ALA A N 1
ATOM 797 C CA . ALA A 1 99 ? -4.837 -2.215 -6.609 1.00 95.75 99 ALA A CA 1
ATOM 798 C C . ALA A 1 99 ? -5.158 -2.114 -5.109 1.00 95.75 99 ALA A C 1
ATOM 800 O O . ALA A 1 99 ? -6.125 -2.728 -4.653 1.00 95.75 99 ALA A O 1
ATOM 801 N N . ILE A 1 100 ? -4.409 -1.302 -4.354 1.00 96.00 100 ILE A N 1
ATOM 802 C CA . ILE A 1 100 ? -4.682 -1.047 -2.931 1.00 96.00 100 ILE A CA 1
ATOM 803 C C . ILE A 1 100 ? -6.052 -0.386 -2.739 1.00 96.00 100 ILE A C 1
ATOM 805 O O . ILE A 1 100 ? -6.827 -0.843 -1.897 1.00 96.00 100 ILE A O 1
ATOM 809 N N . GLN A 1 101 ? -6.386 0.635 -3.532 1.00 95.94 101 GLN A N 1
ATOM 810 C CA . GLN A 1 101 ? -7.688 1.304 -3.477 1.00 95.94 101 GLN A CA 1
ATOM 811 C C . GLN A 1 101 ? -8.828 0.322 -3.773 1.00 95.94 101 GLN A C 1
ATOM 813 O O . GLN A 1 101 ? -9.796 0.240 -3.017 1.00 95.94 101 GLN A O 1
ATOM 818 N N . SER A 1 102 ? -8.679 -0.499 -4.818 1.00 95.94 102 SER A N 1
ATOM 819 C CA . SER A 1 102 ? -9.663 -1.528 -5.166 1.00 95.94 102 SER A CA 1
ATOM 820 C C . SER A 1 102 ? -9.843 -2.567 -4.055 1.00 95.94 102 SER A C 1
ATOM 822 O O . SER A 1 102 ? -10.970 -2.967 -3.753 1.00 95.94 102 SER A O 1
ATOM 824 N N . MET A 1 103 ? -8.747 -3.002 -3.423 1.00 96.25 103 MET A N 1
ATOM 825 C CA . MET A 1 103 ? -8.784 -3.921 -2.283 1.00 96.25 103 MET A CA 1
ATOM 826 C C . MET A 1 103 ? -9.492 -3.289 -1.083 1.00 96.25 103 MET A C 1
ATOM 828 O O . MET A 1 103 ? -10.343 -3.934 -0.473 1.00 96.25 103 MET A O 1
ATOM 832 N N . PHE A 1 104 ? -9.187 -2.030 -0.772 1.00 96.00 104 PHE A N 1
ATOM 833 C CA . PHE A 1 104 ? -9.833 -1.304 0.314 1.00 96.00 104 PHE A CA 1
ATOM 834 C C . PHE A 1 104 ? -11.344 -1.209 0.095 1.00 96.00 104 PHE A C 1
ATOM 836 O O . PHE A 1 104 ? -12.113 -1.648 0.947 1.00 96.00 104 PHE A O 1
ATOM 843 N N . ASP A 1 105 ? -11.790 -0.714 -1.061 1.00 96.00 105 ASP A N 1
ATOM 844 C CA . ASP A 1 105 ? -13.221 -0.536 -1.325 1.00 96.00 105 ASP A CA 1
ATOM 845 C C . ASP A 1 105 ? -13.995 -1.852 -1.333 1.00 96.00 105 ASP A C 1
ATOM 847 O O . ASP A 1 105 ? -15.149 -1.893 -0.901 1.00 96.00 105 ASP A O 1
ATOM 851 N N . ARG A 1 106 ? -13.348 -2.938 -1.764 1.00 96.50 106 ARG A N 1
ATOM 852 C CA . ARG A 1 106 ? -13.938 -4.276 -1.761 1.00 96.50 106 ARG A CA 1
ATOM 853 C C . ARG A 1 106 ? -14.148 -4.825 -0.353 1.00 96.50 106 ARG A C 1
ATOM 855 O O . ARG A 1 106 ? -15.198 -5.404 -0.095 1.00 96.50 106 ARG A O 1
ATOM 862 N N . TYR A 1 107 ? -13.165 -4.668 0.533 1.00 96.12 107 TYR A N 1
ATOM 863 C CA . TYR A 1 107 ? -13.149 -5.361 1.826 1.00 96.12 107 TYR A CA 1
ATOM 864 C C . TYR A 1 107 ? -13.456 -4.461 3.031 1.00 96.12 107 TYR A C 1
ATOM 866 O O . TYR A 1 107 ? -13.666 -4.977 4.126 1.00 96.12 107 TYR A O 1
ATOM 874 N N . LYS A 1 108 ? -13.555 -3.130 2.873 1.00 94.81 108 LYS A N 1
ATOM 875 C CA . LYS A 1 108 ? -13.785 -2.205 4.001 1.00 94.81 108 LYS A CA 1
ATOM 876 C C . LYS A 1 108 ? -15.028 -2.534 4.821 1.00 94.81 108 LYS A C 1
ATOM 878 O O . LYS A 1 108 ? -14.976 -2.459 6.042 1.00 94.81 108 LYS A O 1
ATOM 883 N N . VAL A 1 109 ? -16.126 -2.939 4.181 1.00 95.62 109 VAL A N 1
ATOM 884 C CA . VAL A 1 109 ? -17.371 -3.291 4.884 1.00 95.62 109 VAL A CA 1
ATOM 885 C C . VAL A 1 109 ? -17.203 -4.594 5.667 1.00 95.62 109 VAL A C 1
ATOM 887 O O . VAL A 1 109 ? -17.580 -4.652 6.833 1.00 95.62 109 VAL A O 1
ATOM 890 N N . GLU A 1 110 ? -16.588 -5.609 5.055 1.00 94.12 110 GLU A N 1
ATOM 891 C CA . GLU A 1 110 ? -16.326 -6.912 5.683 1.00 94.12 110 GLU A CA 1
ATOM 892 C C . GLU A 1 110 ? -15.384 -6.787 6.887 1.00 94.12 110 GLU A C 1
ATOM 894 O O . GLU A 1 110 ? -15.607 -7.409 7.922 1.00 94.12 110 GLU A O 1
ATOM 899 N N . CYS A 1 111 ? -14.384 -5.910 6.797 1.00 92.75 111 CYS A N 1
ATOM 900 C CA . CYS A 1 11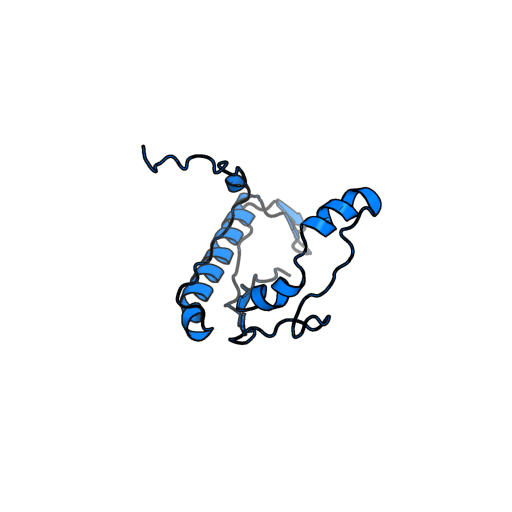1 ? -13.464 -5.615 7.892 1.00 92.75 111 CYS A CA 1
ATOM 901 C C . CYS A 1 111 ? -14.044 -4.664 8.963 1.00 92.75 111 CYS A C 1
ATOM 903 O O . CYS A 1 111 ? -13.333 -4.313 9.901 1.00 92.75 111 CYS A O 1
ATOM 905 N N . GLY A 1 112 ? -15.305 -4.226 8.851 1.00 93.00 112 GLY A N 1
ATOM 906 C CA . GLY A 1 112 ? -15.971 -3.386 9.858 1.00 93.00 112 GLY A CA 1
ATOM 907 C C . GLY A 1 112 ? -15.719 -1.875 9.738 1.00 93.00 112 GLY A C 1
ATOM 908 O O . GLY A 1 112 ? -15.913 -1.136 10.704 1.00 93.00 112 GLY A O 1
ATOM 909 N N . TYR A 1 113 ? -15.326 -1.402 8.555 1.00 92.44 113 TYR A N 1
ATOM 910 C CA . TYR A 1 113 ? -14.982 -0.010 8.243 1.00 92.44 113 TYR A CA 1
ATOM 911 C C . TYR A 1 113 ? -15.839 0.598 7.106 1.00 92.44 113 TYR A C 1
ATOM 913 O O . TYR A 1 113 ? -15.284 1.159 6.160 1.00 92.44 113 TYR A O 1
ATOM 921 N N . PRO A 1 114 ? -17.186 0.527 7.155 1.00 92.88 114 PRO A N 1
ATOM 922 C CA . PRO A 1 114 ? -18.049 0.925 6.033 1.00 92.88 114 PRO A CA 1
ATOM 923 C C . PRO A 1 114 ? -17.924 2.407 5.644 1.00 92.88 114 PRO A C 1
ATOM 925 O O . PRO A 1 114 ? -17.900 2.730 4.460 1.00 92.88 114 PRO A O 1
ATOM 928 N N . GLU A 1 115 ? -17.767 3.288 6.635 1.00 93.06 115 GLU A N 1
ATOM 929 C CA . GLU A 1 115 ? -17.690 4.746 6.443 1.00 93.06 115 GLU A CA 1
ATOM 930 C C . GLU A 1 115 ? -16.256 5.261 6.243 1.00 93.06 115 GLU A C 1
ATOM 932 O O . GLU A 1 115 ? -16.026 6.467 6.151 1.00 93.06 115 GLU A O 1
ATOM 937 N N . HIS A 1 116 ? -15.258 4.371 6.239 1.00 91.38 116 HIS A N 1
ATOM 938 C CA . HIS A 1 116 ? -13.869 4.793 6.084 1.00 91.38 116 HIS A CA 1
ATOM 939 C C . HIS A 1 116 ? -13.548 5.043 4.612 1.00 91.38 116 HIS A C 1
ATOM 941 O O . HIS A 1 116 ? -14.021 4.349 3.710 1.00 91.38 116 HIS A O 1
ATOM 947 N N . THR A 1 117 ? -12.697 6.038 4.384 1.00 92.81 117 THR A N 1
ATOM 948 C CA . THR A 1 117 ? -12.175 6.381 3.061 1.00 92.81 117 THR A CA 1
ATOM 949 C C . THR A 1 117 ? -10.659 6.282 3.097 1.00 92.81 117 THR A C 1
ATOM 951 O O . THR A 1 117 ? -10.030 6.769 4.036 1.00 92.81 117 THR A O 1
ATOM 954 N N . LEU A 1 118 ? -10.081 5.651 2.078 1.00 91.62 118 LEU A N 1
ATOM 955 C CA . LEU A 1 118 ? -8.641 5.631 1.879 1.00 91.62 118 LEU A CA 1
ATOM 956 C C . LEU A 1 118 ? -8.213 6.945 1.217 1.00 91.62 118 LEU A C 1
ATOM 958 O O . LEU A 1 118 ? -8.785 7.349 0.208 1.00 91.62 118 LEU A O 1
ATOM 962 N N . VAL A 1 119 ? -7.218 7.613 1.799 1.00 91.75 119 VAL A N 1
ATOM 963 C CA . VAL A 1 119 ? -6.622 8.831 1.241 1.00 91.75 119 VAL A CA 1
ATOM 964 C C . VAL A 1 119 ? -5.165 8.538 0.928 1.00 91.75 119 VAL A C 1
ATOM 966 O O . VAL A 1 119 ? -4.378 8.255 1.831 1.00 91.75 119 VAL A O 1
ATOM 969 N N . LEU A 1 120 ? -4.813 8.608 -0.353 1.00 89.19 120 LEU A N 1
ATOM 970 C CA . LEU A 1 120 ? -3.434 8.510 -0.812 1.00 89.19 120 LEU A CA 1
ATOM 971 C C . LEU A 1 120 ? -2.827 9.913 -0.793 1.00 89.19 120 LEU A C 1
ATOM 973 O O . LEU A 1 120 ? -3.298 10.808 -1.492 1.00 89.19 120 LEU A O 1
ATOM 977 N N . VAL A 1 121 ? -1.821 10.118 0.055 1.00 86.06 121 VAL A N 1
ATOM 978 C CA . VAL A 1 121 ? -1.128 11.404 0.167 1.00 86.06 121 VAL A CA 1
ATOM 979 C C . VAL A 1 121 ? 0.037 11.396 -0.805 1.00 86.06 121 VAL A C 1
ATOM 981 O O . VAL A 1 121 ? 0.978 10.622 -0.643 1.00 86.06 121 VAL A O 1
ATOM 984 N N . ASP A 1 122 ? -0.029 12.267 -1.804 1.00 79.62 122 ASP A N 1
ATOM 985 C CA . ASP A 1 122 ? 1.107 12.527 -2.676 1.00 79.62 122 ASP A CA 1
ATOM 986 C C . ASP A 1 122 ? 2.020 13.584 -2.035 1.00 79.62 122 ASP A C 1
ATOM 988 O O . ASP A 1 122 ? 1.528 14.534 -1.414 1.00 79.62 122 ASP A O 1
ATOM 992 N N . ARG A 1 123 ? 3.344 13.457 -2.187 1.00 58.44 123 ARG A N 1
ATOM 993 C CA . ARG A 1 123 ? 4.326 14.372 -1.559 1.00 58.44 123 ARG A CA 1
ATOM 994 C C . ARG A 1 123 ? 4.118 15.828 -1.978 1.00 58.44 123 ARG A C 1
ATOM 996 O O . ARG A 1 123 ? 4.453 16.746 -1.236 1.00 58.44 123 ARG A O 1
ATOM 1003 N N . THR A 1 124 ? 3.502 16.048 -3.132 1.00 55.12 124 THR A N 1
ATOM 1004 C CA . THR A 1 124 ? 3.152 17.368 -3.662 1.00 55.12 124 THR A CA 1
ATOM 1005 C C . THR A 1 124 ? 2.057 18.077 -2.844 1.00 55.12 124 THR A C 1
ATOM 1007 O O . THR A 1 124 ? 1.951 19.301 -2.877 1.00 55.12 124 THR A O 1
ATOM 1010 N N . SER A 1 125 ? 1.257 17.329 -2.072 1.00 51.34 125 SER A N 1
ATOM 1011 C CA . SER A 1 125 ? 0.092 17.831 -1.324 1.00 51.34 125 SER A CA 1
ATOM 1012 C C . SER A 1 125 ? 0.366 18.198 0.144 1.00 51.34 125 SER A C 1
ATOM 1014 O O . SER A 1 125 ? -0.528 18.700 0.825 1.00 51.34 125 SER A O 1
ATOM 1016 N N . GLU A 1 126 ? 1.603 18.042 0.634 1.00 48.16 126 GLU A N 1
ATOM 1017 C CA . GLU A 1 126 ? 1.996 18.416 2.008 1.00 48.16 126 GLU A CA 1
ATOM 1018 C C . GLU A 1 126 ? 2.060 19.940 2.261 1.00 48.16 126 GLU A C 1
ATOM 1020 O O . GLU A 1 126 ? 2.372 20.381 3.370 1.00 48.16 126 GLU A O 1
ATOM 1025 N N . GLN A 1 127 ? 1.706 20.781 1.282 1.00 39.44 127 GLN A N 1
ATOM 1026 C CA . GLN A 1 127 ? 1.448 22.200 1.534 1.00 39.44 127 GLN A CA 1
ATOM 1027 C C . GLN A 1 127 ? 0.070 22.375 2.190 1.00 39.44 127 GLN A C 1
ATOM 1029 O O . GLN A 1 127 ? -0.939 22.644 1.544 1.00 39.44 127 GLN A O 1
ATOM 1034 N N . HIS A 1 128 ? 0.036 22.199 3.510 1.00 38.12 128 HIS A N 1
ATOM 1035 C CA . HIS A 1 128 ? -1.112 22.486 4.367 1.00 38.12 128 HIS A CA 1
ATOM 1036 C C . HIS A 1 128 ? -1.754 23.859 4.056 1.00 38.12 128 HIS A C 1
ATOM 1038 O O . HIS A 1 128 ? -1.082 24.884 4.199 1.00 38.12 128 HIS A O 1
ATOM 1044 N N . PRO A 1 129 ? -3.068 23.941 3.767 1.00 38.00 129 PRO A N 1
ATOM 1045 C CA . PRO A 1 129 ? -3.814 25.171 3.980 1.00 38.00 129 PRO A CA 1
ATOM 1046 C C . PRO A 1 129 ? -4.047 25.336 5.485 1.00 38.00 129 PRO A C 1
ATOM 1048 O O . PRO A 1 129 ? -4.784 24.568 6.112 1.00 38.00 129 PRO A O 1
ATOM 1051 N N . SER A 1 130 ? -3.402 26.342 6.073 1.00 36.19 130 SER A N 1
ATOM 1052 C CA . SER A 1 130 ? -3.670 26.809 7.431 1.00 36.19 130 SER A CA 1
ATOM 1053 C C . SER A 1 130 ? -5.171 27.033 7.619 1.00 36.19 130 SER A C 1
ATOM 1055 O O . SER A 1 130 ? -5.777 27.916 7.013 1.00 36.19 130 SER A O 1
ATOM 1057 N N . ARG A 1 131 ? -5.785 26.214 8.475 1.00 42.59 131 ARG A N 1
ATOM 1058 C CA . ARG A 1 131 ? -7.121 26.458 9.015 1.00 42.59 131 ARG A CA 1
ATOM 1059 C C . ARG A 1 131 ? -7.065 27.686 9.920 1.00 42.59 131 ARG A C 1
ATOM 1061 O O . ARG A 1 131 ? -6.749 27.544 11.092 1.00 42.59 131 ARG A O 1
ATOM 1068 N N . GLU A 1 132 ? -7.469 28.846 9.417 1.00 33.56 132 GLU A N 1
ATOM 1069 C CA . GLU A 1 132 ? -8.085 29.877 10.256 1.00 33.56 132 GLU A CA 1
ATOM 1070 C C . GLU A 1 132 ? -9.031 30.749 9.427 1.00 33.56 132 GLU A C 1
ATOM 1072 O O . GLU A 1 132 ? -8.652 31.651 8.691 1.00 33.56 132 GLU A O 1
ATOM 1077 N N . GLY A 1 133 ? -10.308 30.400 9.521 1.00 35.97 133 GLY A N 1
ATOM 1078 C CA . GLY A 1 133 ? -11.409 31.047 8.828 1.00 35.97 133 GLY A CA 1
ATOM 1079 C C . GLY A 1 133 ? -12.717 30.486 9.359 1.00 35.97 133 GLY A C 1
ATOM 1080 O O . GLY A 1 133 ? -13.458 29.825 8.641 1.00 35.97 133 GLY A O 1
ATOM 1081 N N . ARG A 1 134 ? -12.973 30.674 10.658 1.00 33.59 134 ARG A N 1
ATOM 1082 C CA . ARG A 1 134 ? -14.291 30.427 11.248 1.00 33.59 134 ARG A CA 1
ATOM 1083 C C . ARG A 1 134 ? -14.799 31.736 11.847 1.00 33.59 134 ARG A C 1
ATOM 1085 O O . ARG A 1 134 ? -14.624 32.018 13.025 1.00 33.59 134 ARG A O 1
ATOM 1092 N N . HIS A 1 135 ? -15.388 32.551 10.977 1.00 33.31 135 HIS A N 1
ATOM 1093 C CA . HIS A 1 135 ? -16.243 33.671 11.345 1.00 33.31 135 HIS A CA 1
ATOM 1094 C C . HIS A 1 135 ? -17.645 33.116 11.643 1.00 33.31 135 HIS A C 1
ATOM 1096 O O . HIS A 1 135 ? -18.198 32.423 10.791 1.00 33.31 135 HIS A O 1
ATOM 1102 N N . SER A 1 136 ? -18.175 33.353 12.849 1.00 34.25 136 SER A N 1
ATOM 1103 C CA . SER A 1 136 ? -19.494 33.978 13.081 1.00 34.25 136 SER A CA 1
ATOM 1104 C C . SER A 1 136 ? -20.106 33.668 14.456 1.00 34.25 136 SER A C 1
ATOM 1106 O O . SER A 1 136 ? -20.336 32.515 14.805 1.00 34.25 136 SER A O 1
ATOM 1108 N N . GLN A 1 137 ? -20.491 34.767 15.117 1.00 35.31 137 GLN A N 1
ATOM 1109 C CA . GLN A 1 137 ? -21.761 35.002 15.825 1.00 35.31 137 GLN A CA 1
ATOM 1110 C C . GLN A 1 137 ? -22.044 34.333 17.182 1.00 35.31 137 GLN A C 1
ATOM 1112 O O . GLN A 1 137 ? -22.353 33.149 17.272 1.00 35.31 137 GLN A O 1
ATOM 1117 N N . LYS A 1 138 ? -22.128 35.192 18.209 1.00 32.53 138 LYS A N 1
ATOM 1118 C CA . LYS A 1 138 ? -23.320 35.491 19.042 1.00 32.53 138 LYS A CA 1
ATOM 1119 C C . LYS A 1 138 ? -22.974 36.749 19.861 1.00 32.53 138 LYS A C 1
ATOM 1121 O O . LYS A 1 138 ? -21.941 36.739 20.514 1.00 32.53 138 LYS A O 1
ATOM 1126 N N . GLN A 1 139 ? -23.592 37.906 19.633 1.00 37.78 139 GLN A N 1
ATOM 1127 C CA . GLN A 1 139 ? -24.962 38.377 19.922 1.00 37.78 139 GLN A CA 1
ATOM 1128 C C . GLN A 1 139 ? -24.854 39.455 21.010 1.00 37.78 139 GLN A C 1
ATOM 1130 O O . GLN A 1 139 ? -24.085 39.283 21.953 1.00 37.78 139 GLN A O 1
ATOM 1135 N N . ASP A 1 140 ? -25.568 40.550 20.765 1.00 42.72 140 ASP A N 1
ATOM 1136 C CA . ASP A 1 140 ? -25.641 41.789 21.547 1.00 42.72 140 ASP A CA 1
ATOM 1137 C C . ASP A 1 140 ? -26.055 41.603 23.017 1.00 42.72 140 ASP A C 1
ATOM 1139 O O . ASP A 1 140 ? -26.763 40.612 23.324 1.00 42.72 140 ASP A O 1
#

Radius of gyration: 21.83 Å; chains: 1; bounding box: 50×54×52 Å

Foldseek 3Di:
DDDFDKAKDKPQVVQQVVQQDDVVQQVVCCVPPVGRDDSLRCEDPRHNDTHARPLHIDMDIGDTHDFDQPVWDFPDVVVTDTHRDPVSVVVVVVVNVVRVQVSCCVCCVVSPNPPDDDDDDDPVPPPDDDDDDDDDDDDD

Secondary structure (DSSP, 8-state):
--PPB--EEEETHHHHHGGG--HHHHHHHHHHHSS--------GGGSSSPPPPTT--EEEE-PPBP---SS-EEEETTTTEEE--HHHHHHHHHHHHHHHHHHHHHHTTTTT-TT-------GGG---------------

Organism: NCBI:txid156173